Protein AF-A0A0Q5ZEX4-F1 (afdb_monomer_lite)

Foldseek 3Di:
DPDQVVQAFDAPVVCCVVQNDPPDDPPDQKDKDFDDDDPFKTKIWMFGADPVRGGHDIDIDIDTDD

Structure (mmCIF, N/CA/C/O backbone):
data_AF-A0A0Q5ZEX4-F1
#
_entry.id   AF-A0A0Q5ZEX4-F1
#
loop_
_atom_site.group_PDB
_atom_site.id
_atom_site.type_symbol
_atom_site.label_atom_id
_atom_site.label_alt_id
_atom_site.label_comp_id
_atom_site.label_asym_id
_atom_site.label_entity_id
_atom_site.label_seq_id
_atom_site.pdbx_PDB_ins_code
_atom_site.Cartn_x
_atom_site.Cartn_y
_atom_site.Cartn_z
_atom_site.occupancy
_atom_site.B_iso_or_equiv
_atom_site.auth_seq_id
_atom_site.auth_comp_id
_atom_site.auth_asym_id
_atom_site.auth_atom_id
_atom_site.pdbx_PDB_model_num
ATOM 1 N N . MET A 1 1 ? 3.750 -14.571 -7.904 1.00 42.62 1 MET A N 1
ATOM 2 C CA . MET A 1 1 ? 3.471 -13.128 -7.709 1.00 42.62 1 MET A CA 1
ATOM 3 C C . MET A 1 1 ? 2.324 -13.023 -6.706 1.00 42.62 1 MET A C 1
ATOM 5 O O . MET A 1 1 ? 1.223 -13.418 -7.060 1.00 42.62 1 MET A O 1
ATOM 9 N N . LYS A 1 2 ? 2.578 -12.637 -5.444 1.00 47.25 2 LYS A N 1
ATOM 10 C CA . LYS A 1 2 ? 1.524 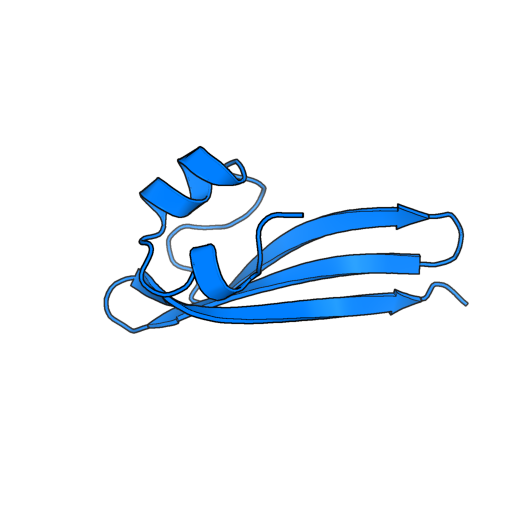-12.573 -4.408 1.00 47.25 2 LYS A CA 1
ATOM 11 C C . LYS A 1 2 ? 0.470 -11.542 -4.844 1.00 47.25 2 LYS A C 1
ATOM 13 O O . LYS A 1 2 ? 0.835 -10.441 -5.259 1.00 47.25 2 LYS A O 1
ATOM 18 N N . SER A 1 3 ? -0.799 -11.946 -4.903 1.00 54.81 3 SER A N 1
ATOM 19 C CA . SER A 1 3 ? -1.867 -11.127 -5.486 1.00 54.81 3 SER A CA 1
ATOM 20 C C . SER A 1 3 ? -2.183 -9.939 -4.573 1.00 54.81 3 SER A C 1
ATOM 22 O O . SER A 1 3 ? -2.075 -10.043 -3.353 1.00 54.81 3 SER A O 1
ATOM 24 N N . ASN A 1 4 ? -2.584 -8.806 -5.156 1.00 62.88 4 ASN A N 1
ATOM 25 C CA . ASN A 1 4 ? -2.936 -7.594 -4.403 1.00 62.88 4 ASN A CA 1
ATOM 26 C C . ASN A 1 4 ? -4.082 -7.835 -3.392 1.00 62.88 4 ASN A C 1
ATOM 28 O O . ASN A 1 4 ? -4.212 -7.072 -2.443 1.00 62.88 4 ASN A O 1
ATOM 32 N N . MET A 1 5 ? -4.878 -8.903 -3.563 1.00 66.25 5 MET A N 1
ATOM 33 C CA . MET A 1 5 ? -5.912 -9.307 -2.600 1.00 66.25 5 MET A CA 1
ATOM 34 C C . MET A 1 5 ? -5.331 -9.736 -1.252 1.00 66.25 5 MET A C 1
ATOM 36 O O . MET A 1 5 ? -5.996 -9.569 -0.241 1.00 66.25 5 MET A O 1
ATOM 40 N N . ALA A 1 6 ? -4.093 -10.239 -1.209 1.00 85.19 6 ALA A N 1
ATOM 41 C CA . ALA A 1 6 ? -3.480 -10.716 0.031 1.00 85.19 6 ALA A CA 1
ATOM 42 C C . ALA A 1 6 ? -3.152 -9.593 1.037 1.00 85.19 6 ALA A C 1
ATOM 44 O O . ALA A 1 6 ? -2.740 -9.886 2.159 1.00 85.19 6 ALA A O 1
ATOM 45 N N . LEU A 1 7 ? -3.279 -8.326 0.626 1.0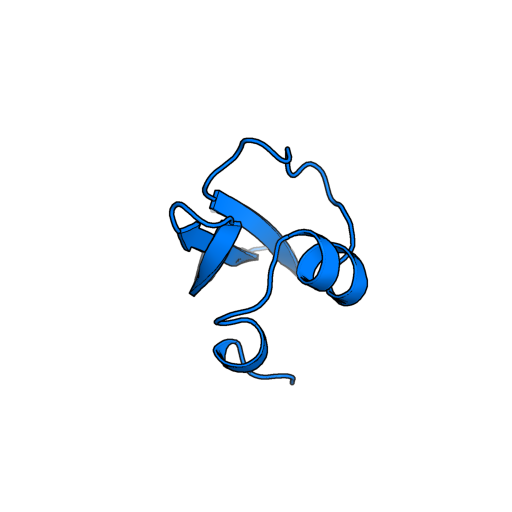0 90.94 7 LEU A N 1
ATOM 46 C CA . LEU A 1 7 ? -3.018 -7.158 1.467 1.00 90.94 7 LEU A CA 1
ATOM 47 C C . LEU A 1 7 ? -4.293 -6.523 2.027 1.00 90.94 7 LEU A C 1
ATOM 49 O O . LEU A 1 7 ? -4.195 -5.770 2.987 1.00 90.94 7 LEU A O 1
ATO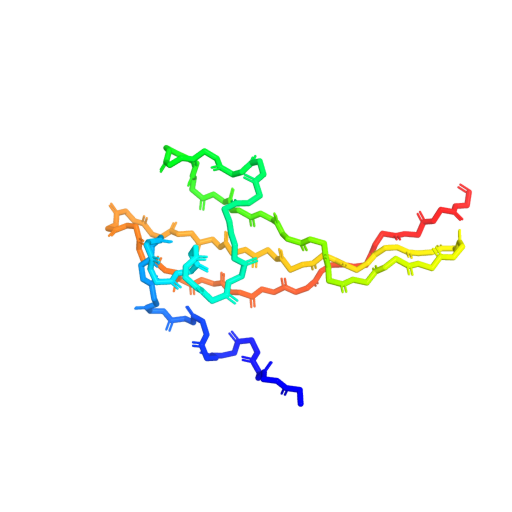M 53 N N . ILE A 1 8 ? -5.465 -6.813 1.453 1.00 93.81 8 ILE A N 1
ATOM 54 C CA . ILE A 1 8 ? -6.743 -6.271 1.934 1.00 93.81 8 ILE A CA 1
ATOM 55 C C . ILE A 1 8 ? -7.022 -6.818 3.338 1.00 93.81 8 ILE A C 1
ATOM 57 O O . ILE A 1 8 ? -6.819 -8.004 3.596 1.00 93.81 8 ILE A O 1
ATOM 61 N N . GLY A 1 9 ? -7.466 -5.946 4.243 1.00 93.56 9 GLY A N 1
ATOM 62 C CA . GLY A 1 9 ? -7.742 -6.283 5.640 1.00 93.56 9 GLY A CA 1
ATOM 63 C C . GLY A 1 9 ? -6.499 -6.403 6.523 1.00 93.56 9 GLY A C 1
ATOM 64 O O . GLY A 1 9 ? -6.630 -6.764 7.687 1.00 93.56 9 GLY A O 1
ATOM 65 N N . LYS A 1 10 ? -5.302 -6.102 6.006 1.00 94.88 10 LYS A N 1
ATOM 66 C CA . LYS A 1 10 ? -4.091 -5.990 6.828 1.00 94.88 10 LYS A CA 1
ATOM 67 C C . LYS A 1 10 ? -3.977 -4.610 7.445 1.00 94.88 10 LYS A C 1
ATOM 69 O O . LYS A 1 10 ? -4.325 -3.625 6.799 1.00 94.88 10 LYS A O 1
ATOM 74 N N . ASN A 1 11 ? -3.451 -4.534 8.661 1.00 95.06 11 ASN A N 1
ATOM 75 C CA . ASN A 1 11 ? -3.138 -3.251 9.288 1.00 95.06 11 ASN A CA 1
ATOM 76 C C . ASN A 1 11 ? -1.762 -2.717 8.852 1.00 95.06 11 ASN A C 1
ATOM 78 O O . ASN A 1 11 ? -0.932 -3.446 8.303 1.00 95.06 11 ASN A O 1
ATOM 82 N N . LYS A 1 12 ? -1.494 -1.442 9.144 1.00 92.75 12 LYS A N 1
ATOM 83 C CA . LYS A 1 12 ? -0.220 -0.766 8.836 1.00 92.75 12 LYS A CA 1
ATOM 84 C C . LYS A 1 12 ? 1.030 -1.530 9.300 1.00 92.75 12 LYS A C 1
ATOM 86 O O . LYS A 1 12 ? 1.966 -1.684 8.520 1.00 92.75 12 LYS A O 1
ATOM 91 N N . LYS A 1 13 ? 1.036 -2.106 10.509 1.00 93.12 13 LYS A N 1
ATOM 92 C CA . LYS A 1 13 ? 2.188 -2.869 11.042 1.00 93.12 13 LYS A CA 1
ATOM 93 C C . LYS A 1 13 ? 2.459 -4.155 10.259 1.00 93.12 13 LYS A C 1
ATOM 95 O O . LYS A 1 13 ? 3.611 -4.498 9.988 1.00 93.12 13 LYS A O 1
ATOM 100 N N . GLU A 1 14 ? 1.405 -4.872 9.876 1.00 93.62 14 GLU A N 1
ATOM 101 C CA . GLU A 1 14 ? 1.534 -6.046 9.010 1.00 93.62 14 GLU A CA 1
ATOM 102 C C . GLU A 1 14 ? 2.052 -5.659 7.626 1.00 93.62 14 GLU A C 1
ATOM 104 O O . GLU A 1 14 ? 2.899 -6.357 7.071 1.00 93.62 14 GLU A O 1
ATOM 109 N N . ILE A 1 15 ? 1.566 -4.544 7.073 1.00 93.44 15 ILE A N 1
ATOM 110 C CA . ILE A 1 15 ? 2.042 -4.025 5.790 1.00 93.44 15 ILE A CA 1
ATOM 111 C C . ILE A 1 15 ? 3.534 -3.691 5.858 1.00 93.44 15 ILE A C 1
ATOM 113 O O . ILE A 1 15 ? 4.273 -4.160 4.993 1.00 93.44 15 ILE A O 1
ATOM 117 N N . ILE A 1 16 ? 3.993 -2.994 6.903 1.00 92.31 16 ILE A N 1
ATOM 118 C CA . ILE A 1 16 ? 5.420 -2.702 7.127 1.00 92.31 16 ILE A CA 1
ATOM 119 C C . ILE A 1 16 ? 6.235 -3.998 7.211 1.00 92.31 16 ILE A C 1
ATOM 121 O O . ILE A 1 16 ? 7.302 -4.107 6.615 1.00 92.31 16 ILE A O 1
ATOM 125 N N . THR A 1 17 ? 5.715 -5.026 7.883 1.00 90.88 17 THR A N 1
ATOM 126 C CA . THR A 1 17 ? 6.396 -6.328 7.985 1.00 90.88 17 THR A CA 1
ATOM 127 C C . THR A 1 17 ? 6.526 -7.026 6.622 1.00 90.88 17 THR A C 1
ATOM 129 O O . THR A 1 17 ? 7.490 -7.751 6.381 1.00 90.88 17 THR A O 1
ATOM 132 N N . ILE A 1 18 ? 5.562 -6.829 5.716 1.00 90.19 18 ILE A N 1
ATOM 133 C CA . ILE A 1 18 ? 5.516 -7.493 4.403 1.00 90.19 18 ILE A CA 1
ATOM 134 C C . ILE A 1 18 ? 6.287 -6.716 3.328 1.00 90.19 18 ILE A C 1
ATOM 136 O O . ILE A 1 18 ? 6.926 -7.337 2.477 1.00 90.19 18 ILE A O 1
ATOM 140 N N . LEU A 1 19 ? 6.168 -5.387 3.315 1.00 89.56 19 LEU A N 1
ATOM 141 C CA . LEU A 1 19 ? 6.656 -4.510 2.244 1.00 89.56 19 LEU A CA 1
ATOM 142 C C . LEU A 1 19 ? 7.821 -3.611 2.674 1.00 89.56 19 LEU A C 1
ATOM 144 O O . LEU A 1 19 ? 8.496 -3.055 1.812 1.00 89.56 19 LEU A O 1
ATOM 148 N N . GLY A 1 20 ? 8.073 -3.492 3.976 1.00 87.31 20 GLY A N 1
ATOM 149 C CA . GLY A 1 20 ? 8.963 -2.491 4.550 1.00 87.31 20 GLY A CA 1
ATOM 150 C C . GLY A 1 20 ? 8.240 -1.180 4.862 1.00 87.31 20 GLY A C 1
ATOM 151 O O . GLY A 1 20 ? 7.087 -0.967 4.484 1.00 87.31 20 GLY A O 1
ATOM 152 N N . ASP A 1 21 ? 8.942 -0.307 5.576 1.00 77.12 21 ASP A N 1
ATOM 153 C CA . ASP A 1 21 ? 8.398 0.962 6.070 1.00 77.12 21 ASP A CA 1
ATOM 154 C C . ASP A 1 21 ? 8.222 1.987 4.926 1.00 77.12 21 ASP A C 1
ATOM 156 O O . ASP A 1 21 ? 7.177 2.619 4.781 1.00 77.12 21 ASP A O 1
ATOM 160 N N . GLU A 1 22 ? 9.196 2.065 4.005 1.00 80.50 22 GLU A N 1
ATOM 161 C CA . GLU A 1 22 ? 9.325 3.156 3.016 1.00 80.50 22 GLU A CA 1
ATOM 162 C C . GLU A 1 22 ? 9.067 4.555 3.647 1.00 80.50 22 GLU A C 1
ATOM 164 O O . GLU A 1 22 ? 9.046 4.721 4.861 1.00 80.50 22 GLU A O 1
ATOM 169 N N . PHE A 1 23 ? 8.944 5.622 2.852 1.00 78.75 23 PHE A N 1
ATOM 170 C CA . PHE A 1 23 ? 8.628 6.969 3.365 1.00 78.75 23 PHE A CA 1
ATOM 171 C C . PHE A 1 23 ? 7.115 7.156 3.568 1.00 78.75 23 PHE A C 1
ATOM 173 O O . PHE A 1 23 ? 6.540 8.165 3.154 1.00 78.75 23 PHE A O 1
ATOM 180 N N . ASN A 1 24 ? 6.449 6.160 4.152 1.00 84.62 24 ASN A N 1
ATOM 181 C CA . ASN A 1 24 ? 5.023 6.216 4.436 1.00 84.62 24 ASN A CA 1
ATOM 182 C C . ASN A 1 24 ? 4.805 6.618 5.897 1.00 84.62 24 ASN A C 1
ATOM 184 O O . ASN A 1 24 ? 5.295 5.973 6.812 1.00 84.62 24 ASN A O 1
ATOM 188 N N . ALA A 1 25 ? 4.072 7.707 6.123 1.00 81.19 25 ALA A N 1
ATOM 189 C CA . ALA A 1 25 ? 3.774 8.155 7.476 1.00 81.19 25 ALA A CA 1
ATOM 190 C C . ALA A 1 25 ? 2.555 7.422 8.052 1.00 81.19 25 ALA A C 1
ATOM 192 O O . ALA A 1 25 ? 1.551 7.228 7.356 1.00 81.19 25 ALA A O 1
ATOM 193 N N . ASP A 1 26 ? 2.604 7.106 9.346 1.00 80.75 26 ASP A N 1
ATOM 194 C CA . ASP A 1 26 ? 1.531 6.399 10.055 1.00 80.75 26 ASP A CA 1
ATOM 195 C C . ASP A 1 26 ? 0.188 7.132 10.027 1.00 80.75 26 ASP A C 1
ATOM 197 O O . ASP A 1 26 ? -0.853 6.490 10.037 1.00 80.75 26 ASP A O 1
ATOM 201 N N . PHE A 1 27 ? 0.160 8.462 9.929 1.00 85.00 27 PHE A N 1
ATOM 202 C CA . PHE A 1 27 ? -1.094 9.226 9.858 1.00 85.00 27 PHE A CA 1
ATOM 203 C C . PHE A 1 27 ? -1.692 9.300 8.442 1.00 85.00 27 PHE A C 1
ATOM 205 O O . PHE A 1 27 ? -2.817 9.769 8.263 1.00 85.00 27 PHE A O 1
ATOM 212 N N . CYS A 1 28 ? -0.967 8.855 7.412 1.00 89.12 28 CYS A N 1
ATOM 213 C CA . CYS A 1 28 ? -1.471 8.884 6.044 1.00 89.12 28 CYS A CA 1
ATOM 214 C C . CYS A 1 28 ? -2.523 7.788 5.828 1.00 89.12 28 CYS A C 1
ATOM 216 O O . CYS A 1 28 ? -2.315 6.623 6.170 1.00 89.12 28 CYS A O 1
ATOM 218 N N . LYS A 1 29 ? -3.643 8.154 5.193 1.00 93.50 29 LYS A N 1
ATOM 219 C CA . LYS A 1 29 ? -4.682 7.203 4.755 1.00 93.50 29 LYS A CA 1
ATOM 220 C C . LYS A 1 29 ? -4.334 6.472 3.460 1.00 93.50 29 LYS A C 1
ATOM 222 O O . LYS A 1 29 ? -5.009 5.519 3.092 1.00 93.50 29 LYS A O 1
ATOM 227 N N . THR A 1 30 ? -3.278 6.898 2.776 1.00 93.88 30 THR A N 1
ATOM 228 C CA . THR A 1 30 ? -2.826 6.272 1.536 1.00 93.88 30 THR A CA 1
ATOM 229 C C . THR A 1 30 ? -1.328 6.087 1.587 1.00 93.88 30 THR A C 1
ATOM 231 O O . THR A 1 30 ? -0.598 7.056 1.793 1.00 93.88 30 THR A O 1
ATOM 234 N N . TRP A 1 31 ? -0.877 4.861 1.356 1.00 94.88 31 TRP A N 1
ATOM 235 C CA . TRP A 1 31 ? 0.534 4.535 1.193 1.00 94.88 31 TRP A CA 1
ATOM 236 C C . TRP A 1 31 ? 0.823 4.131 -0.241 1.00 94.88 31 TRP A C 1
ATOM 238 O O . TRP A 1 31 ? -0.042 3.615 -0.957 1.00 94.88 31 TRP A O 1
ATOM 248 N N . SER A 1 32 ? 2.061 4.362 -0.662 1.00 92.88 32 SER A N 1
ATOM 249 C CA . SER A 1 32 ? 2.530 3.936 -1.973 1.00 92.88 32 SER A CA 1
ATOM 250 C C . SER A 1 32 ? 3.872 3.240 -1.860 1.00 92.88 32 SER A C 1
ATOM 252 O O . SER A 1 32 ? 4.729 3.673 -1.101 1.00 92.88 32 SER A O 1
ATOM 254 N N . TYR A 1 33 ? 4.036 2.188 -2.651 1.00 92.25 33 TYR A N 1
ATOM 255 C CA . TYR A 1 33 ? 5.241 1.375 -2.711 1.00 92.25 33 TYR A CA 1
ATOM 256 C C . TYR A 1 33 ? 5.687 1.241 -4.154 1.00 92.25 33 TYR A C 1
ATOM 258 O O . TYR A 1 33 ? 4.878 0.959 -5.048 1.00 92.25 33 TYR A O 1
ATOM 266 N N . LYS A 1 34 ? 6.979 1.418 -4.408 1.00 90.81 34 LYS A N 1
ATOM 267 C CA . LYS A 1 34 ? 7.533 1.268 -5.756 1.00 90.81 34 LYS A CA 1
ATOM 268 C C . LYS A 1 34 ? 7.864 -0.203 -6.009 1.00 90.81 34 LYS A C 1
ATOM 270 O O . LYS A 1 34 ? 8.825 -0.738 -5.482 1.00 90.81 34 LYS A O 1
ATOM 275 N N . ILE A 1 35 ? 7.088 -0.856 -6.873 1.00 89.50 35 ILE A N 1
ATOM 276 C CA . ILE A 1 35 ? 7.222 -2.300 -7.134 1.00 89.50 35 ILE A CA 1
ATOM 277 C C . ILE A 1 35 ? 8.265 -2.595 -8.208 1.00 89.50 35 ILE A C 1
ATOM 279 O O . ILE A 1 35 ? 8.999 -3.577 -8.130 1.00 89.50 35 ILE A O 1
ATOM 283 N N . LYS A 1 36 ? 8.293 -1.783 -9.267 1.00 86.19 36 LYS A N 1
ATOM 284 C CA . LYS A 1 36 ? 9.221 -1.972 -10.383 1.00 86.19 36 LYS A CA 1
ATOM 285 C C . LYS A 1 36 ? 9.535 -0.639 -11.028 1.00 86.19 36 LYS A C 1
ATOM 287 O O . LYS A 1 36 ? 8.621 0.108 -11.357 1.00 86.19 36 LYS A O 1
ATOM 292 N N . THR A 1 37 ? 10.807 -0.406 -11.308 1.00 88.50 37 THR A N 1
ATOM 293 C CA . THR A 1 37 ? 11.250 0.684 -12.176 1.00 88.50 37 THR A CA 1
ATOM 294 C C . THR A 1 37 ? 11.969 0.104 -13.384 1.00 88.50 37 THR A C 1
ATOM 296 O O . THR A 1 37 ? 12.607 -0.946 -13.336 1.00 88.50 37 THR A O 1
ATOM 299 N N . SER A 1 38 ? 11.777 0.749 -14.518 1.00 88.88 38 SER A N 1
ATOM 300 C CA . SER A 1 38 ? 12.452 0.501 -15.784 1.00 88.88 38 SER A CA 1
ATOM 301 C C . SER A 1 38 ? 12.711 1.859 -16.426 1.00 88.88 38 SER A C 1
ATOM 303 O O . SER A 1 38 ? 12.089 2.843 -16.028 1.00 88.88 38 SER A O 1
ATOM 305 N N . TRP A 1 39 ? 13.586 1.910 -17.430 1.00 84.75 39 TRP A N 1
ATOM 306 C CA . TRP A 1 39 ? 14.008 3.171 -18.056 1.00 84.75 39 TRP A CA 1
ATOM 307 C C . TRP A 1 39 ? 12.826 4.081 -18.443 1.00 84.75 39 TRP A C 1
ATOM 309 O O . TRP A 1 39 ? 12.869 5.283 -18.225 1.00 84.75 39 TRP A O 1
ATOM 319 N N . PHE A 1 40 ? 11.726 3.496 -18.923 1.00 90.06 40 PHE A N 1
ATOM 320 C CA . PHE A 1 40 ? 10.574 4.243 -19.444 1.00 90.06 40 PHE A CA 1
ATOM 321 C C . PHE A 1 40 ? 9.344 4.245 -18.532 1.00 90.06 40 PHE A C 1
ATOM 323 O O . PHE A 1 40 ? 8.346 4.895 -18.842 1.00 90.06 40 PHE A O 1
ATOM 330 N N . LYS A 1 41 ? 9.352 3.480 -17.432 1.00 90.31 41 LYS A N 1
ATOM 331 C CA . LYS A 1 41 ? 8.176 3.377 -16.558 1.00 90.31 41 LYS A CA 1
ATOM 332 C C . LYS A 1 41 ? 8.502 2.959 -15.135 1.00 90.31 41 LYS A C 1
ATOM 334 O O . LYS A 1 41 ? 9.389 2.144 -14.899 1.00 90.31 41 LYS A O 1
ATOM 339 N N . SER A 1 42 ? 7.688 3.430 -14.204 1.00 93.69 42 SER A N 1
ATOM 340 C CA . SER A 1 42 ? 7.627 2.945 -12.829 1.00 93.69 42 SER A CA 1
ATOM 341 C C . SER A 1 42 ? 6.232 2.413 -12.515 1.00 93.69 42 SER A C 1
ATOM 343 O O . SER A 1 42 ? 5.227 3.013 -12.885 1.00 93.69 42 SER A O 1
ATOM 345 N N . VAL A 1 43 ? 6.165 1.280 -11.827 1.00 92.81 43 VAL A N 1
ATOM 346 C CA . VAL A 1 43 ? 4.935 0.656 -11.339 1.00 92.81 43 VAL A CA 1
ATOM 347 C C . VAL A 1 43 ? 4.895 0.810 -9.829 1.00 92.81 43 VAL A C 1
ATOM 349 O O . VAL A 1 43 ? 5.816 0.385 -9.131 1.00 92.81 43 VAL A O 1
ATOM 352 N N . TYR A 1 44 ? 3.801 1.377 -9.343 1.00 92.56 44 TYR A N 1
ATOM 353 C CA . TYR A 1 44 ? 3.549 1.619 -7.933 1.00 92.56 44 TYR A CA 1
ATOM 354 C C . TYR A 1 44 ? 2.347 0.804 -7.471 1.00 92.56 44 TYR A C 1
ATOM 356 O O . TYR A 1 44 ? 1.368 0.667 -8.206 1.00 92.56 44 TYR A O 1
ATOM 364 N N . LEU A 1 45 ? 2.426 0.275 -6.257 1.00 93.25 45 LEU A N 1
ATOM 365 C CA . LEU A 1 45 ? 1.307 -0.272 -5.506 1.00 93.25 45 LEU A CA 1
ATOM 366 C C . LEU A 1 45 ? 0.805 0.816 -4.561 1.00 93.25 45 LEU A C 1
ATOM 368 O O . LEU A 1 45 ? 1.592 1.384 -3.817 1.00 93.25 45 LEU A O 1
ATOM 372 N N . TYR A 1 46 ? -0.490 1.082 -4.596 1.00 93.81 46 TYR A N 1
ATOM 373 C CA . TYR A 1 46 ? -1.174 1.990 -3.689 1.00 93.81 46 TYR A CA 1
ATOM 374 C C . TYR A 1 46 ? -2.045 1.178 -2.745 1.00 93.81 46 TYR A C 1
ATOM 376 O O . TYR A 1 46 ? -2.752 0.269 -3.191 1.00 93.81 46 TYR A O 1
ATOM 384 N N . LEU A 1 47 ? -1.984 1.528 -1.465 1.00 95.00 47 LEU A N 1
ATOM 385 C CA . LEU A 1 47 ? -2.820 0.986 -0.404 1.00 95.00 47 LEU A CA 1
ATOM 386 C C . LEU A 1 47 ? -3.627 2.137 0.190 1.00 95.00 47 LEU A C 1
ATOM 388 O O . LEU A 1 47 ? -3.045 3.132 0.611 1.00 95.00 47 LEU A O 1
ATOM 392 N N . GLU A 1 48 ? -4.947 2.007 0.196 1.00 95.50 48 GLU A N 1
ATOM 393 C CA . GLU A 1 48 ? -5.856 2.937 0.869 1.00 95.50 48 GLU A CA 1
ATOM 394 C C . GLU A 1 48 ? -6.354 2.271 2.151 1.00 95.50 48 GLU A C 1
ATOM 396 O O . GLU A 1 48 ? -6.853 1.141 2.114 1.00 95.50 48 GLU A O 1
ATOM 401 N N . PHE A 1 49 ? -6.186 2.972 3.268 1.00 95.25 49 PHE A N 1
ATOM 402 C CA . PHE A 1 49 ? -6.580 2.537 4.600 1.00 95.25 49 PHE A CA 1
ATOM 403 C C . PHE A 1 49 ? -7.933 3.137 4.980 1.00 95.25 49 PHE A C 1
ATOM 405 O O . PHE A 1 49 ? -8.244 4.277 4.621 1.00 95.25 49 PHE A O 1
ATOM 412 N N . ASP A 1 50 ? -8.735 2.360 5.700 1.00 94.94 50 ASP A N 1
ATOM 413 C CA . ASP A 1 50 ? -9.976 2.828 6.305 1.00 94.94 50 ASP A CA 1
ATOM 414 C C . ASP A 1 50 ? -9.722 3.630 7.596 1.00 94.94 50 ASP A C 1
ATOM 416 O O . ASP A 1 50 ? -8.592 3.976 7.942 1.00 94.94 50 ASP A O 1
ATOM 420 N N . GLU A 1 51 ? -10.796 3.972 8.306 1.00 93.94 51 GLU A N 1
ATOM 421 C CA . GLU A 1 51 ? -10.734 4.720 9.569 1.00 93.94 51 GLU A CA 1
ATOM 422 C C . GLU A 1 51 ? -10.116 3.923 10.726 1.00 93.94 51 GLU A C 1
ATOM 424 O O . GLU A 1 51 ? -9.734 4.516 11.730 1.00 93.94 51 GLU A O 1
ATOM 429 N N . ASN A 1 52 ? -9.989 2.603 10.575 1.00 94.38 52 ASN A N 1
ATOM 430 C CA . ASN A 1 52 ? -9.412 1.695 11.560 1.00 94.38 52 ASN A CA 1
ATOM 431 C C . ASN A 1 52 ? -7.975 1.274 11.186 1.00 94.38 52 ASN A C 1
ATOM 433 O O . ASN A 1 52 ? -7.442 0.333 11.771 1.00 94.38 52 ASN A O 1
ATOM 437 N N . ASP A 1 53 ? -7.351 1.950 10.213 1.00 94.00 53 ASP A N 1
ATOM 438 C CA . ASP A 1 53 ? -6.006 1.668 9.699 1.00 94.00 53 ASP A CA 1
ATOM 439 C C . ASP A 1 53 ? -5.828 0.274 9.066 1.00 94.00 53 ASP A C 1
ATOM 441 O O . ASP A 1 53 ? -4.709 -0.253 8.989 1.00 94.00 53 ASP A O 1
ATOM 445 N N . PHE A 1 54 ? -6.908 -0.307 8.538 1.00 95.19 54 PHE A N 1
ATOM 446 C CA . PHE A 1 54 ? -6.862 -1.524 7.728 1.00 95.19 54 PHE A CA 1
ATOM 447 C C . PHE A 1 54 ? -6.927 -1.198 6.239 1.00 95.19 54 PHE A C 1
ATOM 449 O O . PHE A 1 54 ? -7.623 -0.280 5.811 1.00 95.19 54 PHE A O 1
ATOM 456 N N . VAL A 1 55 ? -6.213 -1.966 5.414 1.00 95.88 55 VAL A N 1
ATOM 457 C CA . VAL A 1 55 ? -6.239 -1.795 3.956 1.00 95.88 55 VAL A CA 1
ATOM 458 C C . VAL A 1 55 ? -7.632 -2.126 3.421 1.00 95.88 55 VAL A C 1
ATOM 460 O O . VAL A 1 55 ? -8.007 -3.295 3.313 1.00 95.88 55 VAL A O 1
ATOM 463 N N . ALA A 1 56 ? -8.366 -1.101 3.006 1.00 95.62 56 ALA A N 1
ATOM 464 C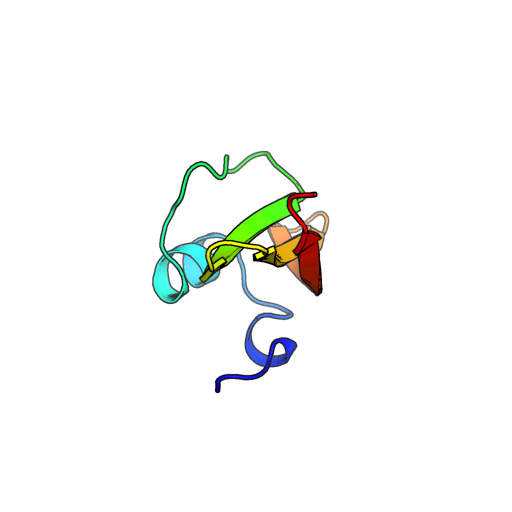 CA . ALA A 1 56 ? -9.649 -1.237 2.328 1.00 95.62 56 ALA A CA 1
ATOM 465 C C . ALA A 1 56 ? -9.467 -1.521 0.832 1.00 95.62 56 ALA A C 1
ATOM 467 O O . ALA A 1 56 ? -10.261 -2.238 0.219 1.00 95.62 56 ALA A O 1
ATOM 468 N N . LYS A 1 57 ? -8.410 -0.968 0.221 1.00 95.00 57 LYS A N 1
ATOM 469 C CA . LYS A 1 57 ? -8.176 -1.087 -1.221 1.00 95.00 57 LYS A CA 1
ATOM 470 C C . LYS A 1 57 ? -6.694 -1.171 -1.552 1.00 95.00 57 LYS A C 1
ATOM 472 O O . LYS A 1 57 ? -5.881 -0.422 -1.024 1.00 95.00 57 LYS A O 1
ATOM 477 N N . ALA A 1 58 ? -6.361 -2.045 -2.499 1.00 94.75 58 ALA A N 1
ATOM 478 C CA . ALA A 1 58 ? -5.011 -2.200 -3.025 1.00 94.75 58 ALA A CA 1
ATOM 479 C C . ALA A 1 58 ? -5.034 -2.234 -4.558 1.00 94.75 58 ALA A C 1
ATOM 481 O O . ALA A 1 58 ? -5.708 -3.071 -5.162 1.00 94.75 58 ALA A O 1
ATOM 482 N N . TYR A 1 59 ? -4.292 -1.342 -5.212 1.00 93.44 59 TYR A N 1
ATOM 483 C CA . TYR A 1 59 ? -4.248 -1.269 -6.676 1.00 93.44 59 TYR A CA 1
ATOM 484 C C . TYR A 1 59 ? -2.892 -0.807 -7.192 1.00 93.44 59 TYR A C 1
ATOM 486 O O . TYR A 1 59 ? -2.082 -0.238 -6.470 1.00 93.44 59 TYR A O 1
ATOM 494 N N . ARG A 1 60 ? -2.631 -1.059 -8.477 1.00 92.75 60 ARG A N 1
ATOM 495 C CA . ARG A 1 60 ? -1.376 -0.667 -9.126 1.00 92.75 60 ARG A CA 1
ATOM 496 C C . ARG A 1 60 ? -1.608 0.496 -10.077 1.00 92.75 60 ARG A C 1
ATOM 498 O O . ARG A 1 60 ? -2.601 0.502 -10.799 1.00 92.75 60 ARG A O 1
ATOM 505 N N . LYS A 1 61 ? -0.665 1.434 -10.133 1.00 93.00 61 LYS A N 1
ATOM 506 C CA . LYS A 1 61 ? -0.584 2.432 -11.208 1.00 93.00 61 LYS A CA 1
ATOM 507 C C . LYS A 1 61 ? 0.786 2.371 -11.864 1.00 93.00 61 LYS A C 1
ATOM 509 O O . LYS A 1 61 ? 1.800 2.186 -11.195 1.00 93.00 61 LYS A O 1
ATOM 514 N N . THR A 1 62 ? 0.803 2.541 -13.180 1.00 92.88 62 THR A N 1
ATOM 515 C CA . THR 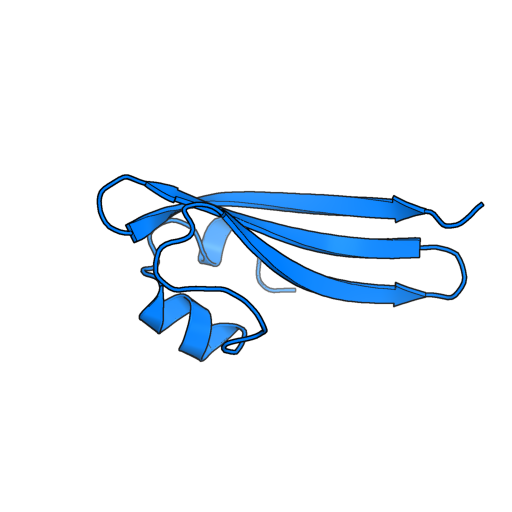A 1 62 ? 2.037 2.671 -13.957 1.00 92.88 62 THR A CA 1
ATOM 516 C C . THR A 1 62 ? 2.201 4.132 -14.341 1.00 92.88 62 THR A C 1
ATOM 518 O O . THR A 1 62 ? 1.305 4.709 -14.949 1.00 92.88 62 THR A O 1
ATOM 521 N N . LYS A 1 63 ? 3.336 4.724 -13.982 1.00 90.94 63 LYS A N 1
ATOM 522 C CA . LYS A 1 63 ? 3.760 6.046 -14.431 1.00 90.94 63 LYS A CA 1
ATOM 523 C C . LYS A 1 63 ? 4.809 5.862 -15.516 1.00 90.94 63 LYS A C 1
ATOM 525 O O . LYS A 1 63 ? 5.782 5.142 -15.303 1.00 90.94 63 LYS A O 1
ATOM 530 N N . TYR A 1 64 ? 4.607 6.496 -16.657 1.00 87.62 64 TYR A N 1
ATOM 531 C CA . TYR A 1 64 ? 5.554 6.482 -17.762 1.00 87.62 64 TYR A CA 1
ATOM 532 C C . TYR A 1 64 ? 6.374 7.773 -17.748 1.00 87.62 64 TYR A C 1
ATOM 534 O O . TYR A 1 64 ? 5.879 8.811 -17.305 1.00 87.62 64 TYR A O 1
ATOM 542 N N . PHE A 1 65 ? 7.627 7.683 -18.181 1.00 78.12 65 PHE A N 1
ATOM 543 C CA . PHE A 1 65 ? 8.508 8.830 -18.369 1.00 78.12 65 PHE A CA 1
ATOM 544 C C . PHE A 1 65 ? 8.664 9.020 -19.879 1.00 78.12 65 PHE A C 1
ATOM 546 O O . PHE A 1 65 ? 9.296 8.192 -20.534 1.00 78.12 65 PHE A O 1
ATOM 553 N N . PHE A 1 66 ? 8.012 10.047 -20.414 1.00 66.12 66 PHE A N 1
ATOM 554 C CA . PHE A 1 66 ? 8.139 10.534 -21.785 1.00 66.12 66 PHE A CA 1
ATOM 555 C C . PHE A 1 66 ? 8.274 12.051 -21.741 1.00 66.12 66 PHE A C 1
ATOM 557 O O . PHE A 1 66 ? 7.652 12.649 -20.829 1.00 66.12 66 PHE A O 1
#

Sequence (66 aa):
MKSNMALIGKNKKEIITILGDE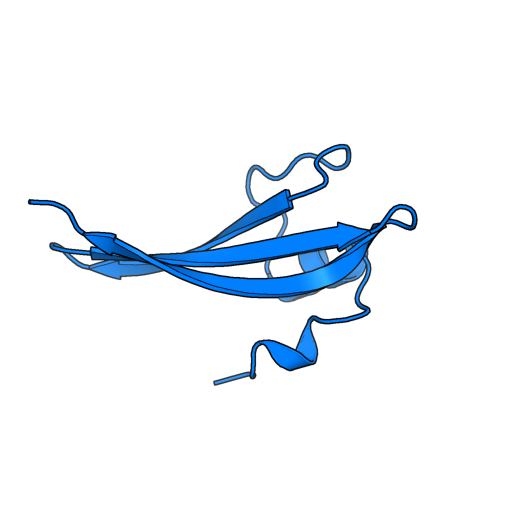FNADFCKTWSYKIKTSWFKSVYLYLEFDENDFVAKAYRKTKYFF

pLDDT: mean 87.64, std 11.16, range [42.62, 95.88]

Secondary structure (DSSP, 8-state):
---GGGGTT-BHHHHHHHH--TT--TT-SEEEEEEEEETTEEEEEEEEE-TTSBEEEEEEEEEE--

Radius of gyration: 12.21 Å; chains: 1; bounding box: 25×24×33 Å